Protein AF-A0A3L7WWX0-F1 (afdb_monomer_lite)

Foldseek 3Di:
DDDDCDPVDPVNVVQVVCVVVVNDDDDDDDDDADDPVNLVVVLVVVLVVLVVLVDPVDDRDPVSVVLNVLSVCQVVPDPDRNPGDHD

pLDDT: mean 87.41, std 5.39, range [65.5, 95.06]

Structure (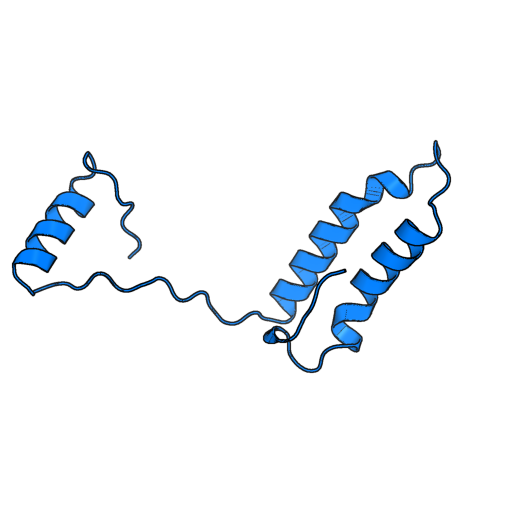mmCIF, N/CA/C/O backbone):
data_AF-A0A3L7WWX0-F1
#
_entry.id   AF-A0A3L7WWX0-F1
#
loop_
_atom_site.group_PDB
_atom_site.id
_atom_site.type_symbol
_atom_site.label_atom_id
_atom_site.label_alt_id
_atom_site.label_comp_id
_atom_site.label_asym_id
_atom_site.label_entity_id
_atom_site.label_seq_id
_atom_site.pdbx_PDB_ins_code
_atom_site.Cartn_x
_atom_site.Cartn_y
_atom_site.Cartn_z
_atom_site.occupancy
_atom_site.B_iso_or_equiv
_atom_site.auth_seq_id
_atom_site.auth_comp_id
_atom_site.auth_asym_id
_atom_site.auth_atom_id
_atom_site.pdbx_PDB_model_num
ATOM 1 N N . MET A 1 1 ? 16.683 3.828 -18.627 1.00 65.50 1 MET A N 1
ATOM 2 C CA . MET A 1 1 ? 16.936 5.133 -17.978 1.00 65.50 1 MET A CA 1
ATOM 3 C C . MET A 1 1 ? 15.620 5.893 -18.042 1.00 65.50 1 MET A C 1
ATOM 5 O O . MET A 1 1 ? 15.108 6.020 -19.143 1.00 65.50 1 MET A O 1
ATOM 9 N N . SER A 1 2 ? 15.008 6.277 -16.917 1.00 79.19 2 SER A N 1
ATOM 10 C CA . SER A 1 2 ? 13.765 7.071 -16.959 1.00 79.19 2 SER A CA 1
ATOM 11 C C . SER A 1 2 ? 14.114 8.535 -17.182 1.00 79.19 2 SER A C 1
ATOM 13 O O . SER A 1 2 ? 14.798 9.121 -16.346 1.00 79.19 2 SER A O 1
ATOM 15 N N . ILE A 1 3 ? 13.659 9.110 -18.294 1.00 80.06 3 ILE A N 1
ATOM 16 C CA . ILE A 1 3 ? 13.813 10.534 -18.609 1.00 80.06 3 ILE A CA 1
ATOM 17 C C . ILE A 1 3 ? 12.454 11.201 -18.364 1.00 80.06 3 ILE A C 1
ATOM 19 O O . ILE A 1 3 ? 11.475 10.806 -18.999 1.00 80.06 3 ILE A O 1
ATOM 23 N N . PRO A 1 4 ? 12.353 12.162 -17.430 1.00 82.62 4 PRO A N 1
ATOM 24 C CA . PRO A 1 4 ? 11.115 12.896 -17.201 1.00 82.62 4 PRO A CA 1
ATOM 25 C C . PRO A 1 4 ? 10.654 13.636 -18.469 1.00 82.62 4 PRO A C 1
ATOM 27 O O . PRO A 1 4 ? 11.493 14.268 -19.117 1.00 82.62 4 PRO A O 1
ATOM 30 N N . PRO A 1 5 ? 9.354 13.598 -18.812 1.00 80.31 5 PRO A N 1
ATOM 31 C CA . PRO A 1 5 ? 8.807 14.365 -19.923 1.00 80.31 5 PRO A CA 1
ATOM 32 C C . PRO A 1 5 ? 8.638 15.831 -19.509 1.00 80.31 5 PRO A C 1
ATOM 34 O O . PRO A 1 5 ? 7.569 16.251 -19.072 1.00 80.31 5 PRO A O 1
ATOM 37 N N . ASP A 1 6 ? 9.721 16.592 -19.616 1.00 81.12 6 ASP A N 1
ATOM 38 C CA . ASP A 1 6 ? 9.781 18.019 -19.303 1.00 81.12 6 ASP A CA 1
ATOM 39 C C . ASP A 1 6 ? 10.411 18.762 -20.497 1.00 81.12 6 ASP A C 1
ATOM 41 O O . ASP A 1 6 ? 11.518 18.399 -20.907 1.00 81.12 6 ASP A O 1
ATOM 45 N N . PRO A 1 7 ? 9.732 19.758 -21.101 1.00 76.19 7 PRO A N 1
ATOM 46 C CA . PRO A 1 7 ? 10.263 20.500 -22.246 1.00 76.19 7 PRO A CA 1
ATOM 47 C C . PRO A 1 7 ? 11.547 21.283 -21.938 1.00 76.19 7 PRO A C 1
ATOM 49 O O . PRO A 1 7 ? 12.331 21.514 -22.858 1.00 76.19 7 PRO A O 1
ATOM 52 N N . ASP A 1 8 ? 11.792 21.643 -20.675 1.00 85.62 8 ASP A N 1
ATOM 53 C CA . ASP A 1 8 ? 13.013 22.338 -20.255 1.00 85.62 8 ASP A CA 1
ATOM 54 C C . ASP A 1 8 ? 14.170 21.357 -19.973 1.00 85.62 8 ASP A C 1
ATOM 56 O O . ASP A 1 8 ? 15.322 21.763 -19.786 1.00 85.62 8 ASP A O 1
ATOM 60 N N . ASN A 1 9 ? 13.903 20.045 -19.985 1.00 85.62 9 ASN A N 1
ATOM 61 C CA . ASN A 1 9 ? 14.917 19.016 -19.806 1.00 85.62 9 ASN A CA 1
ATOM 62 C C . ASN A 1 9 ? 15.660 18.732 -21.123 1.00 85.62 9 ASN A C 1
ATOM 64 O O . ASN A 1 9 ? 15.122 18.159 -22.075 1.00 85.62 9 ASN A O 1
ATOM 68 N N . THR A 1 10 ? 16.953 19.056 -21.146 1.00 88.06 10 THR A N 1
ATOM 69 C CA . THR A 1 10 ? 17.841 18.821 -22.294 1.00 88.06 10 THR A CA 1
ATOM 70 C C . THR A 1 10 ? 17.926 17.354 -22.713 1.00 88.06 10 THR A C 1
ATOM 72 O O . THR A 1 10 ? 18.047 17.068 -23.904 1.00 88.06 10 THR A O 1
ATOM 75 N N . ASP A 1 11 ? 17.839 16.415 -21.766 1.00 85.81 11 ASP A N 1
ATOM 76 C CA . ASP A 1 11 ? 17.855 14.981 -22.070 1.00 85.81 11 ASP A CA 1
ATOM 77 C C . ASP A 1 11 ? 16.551 14.528 -22.740 1.00 85.81 11 ASP A C 1
ATOM 79 O O . ASP A 1 11 ? 16.586 13.660 -23.612 1.00 85.81 11 ASP A O 1
ATOM 83 N N . TYR A 1 12 ? 15.415 15.145 -22.392 1.00 83.88 12 TYR A N 1
ATOM 84 C CA . TYR A 1 12 ? 14.126 14.889 -23.040 1.00 83.88 12 TYR A CA 1
ATOM 85 C C . TYR A 1 12 ? 14.097 15.454 -24.462 1.00 83.88 12 TYR A C 1
ATOM 87 O O . TYR A 1 12 ? 13.715 14.752 -25.398 1.00 83.88 12 TYR A O 1
ATOM 95 N N . ALA A 1 13 ? 14.595 16.680 -24.654 1.00 85.69 13 ALA A N 1
ATOM 96 C CA . ALA A 1 13 ? 14.736 17.278 -25.979 1.00 85.69 13 ALA A CA 1
ATOM 97 C C . ALA A 1 13 ? 15.648 16.439 -26.894 1.00 85.69 13 ALA A C 1
ATOM 99 O O . ALA A 1 13 ? 15.294 16.181 -28.045 1.00 85.69 13 ALA A O 1
ATOM 100 N N . ARG A 1 14 ? 16.782 15.942 -26.376 1.00 87.06 14 ARG A N 1
ATOM 101 C CA . ARG A 1 14 ? 17.665 15.029 -27.120 1.00 87.06 14 ARG A CA 1
ATOM 102 C C . ARG A 1 14 ? 16.951 13.722 -27.473 1.00 87.06 14 ARG A C 1
ATOM 104 O O . ARG A 1 14 ? 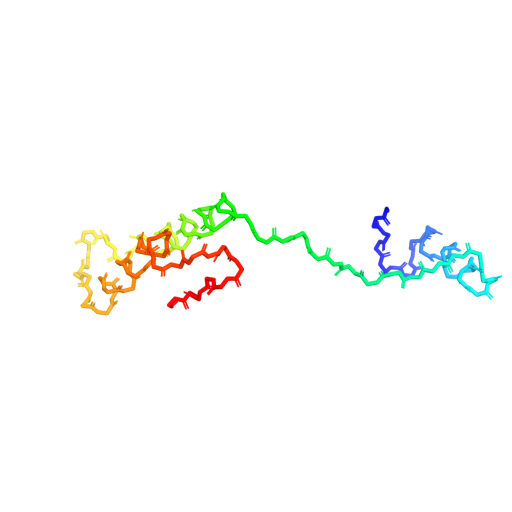16.986 13.311 -28.630 1.00 87.06 14 ARG A O 1
ATOM 111 N N . LEU A 1 15 ? 16.247 13.112 -26.523 1.00 85.38 15 LEU A N 1
ATOM 112 C CA . LEU A 1 15 ? 15.496 11.882 -26.772 1.00 85.38 15 LEU A CA 1
ATOM 113 C C . LEU A 1 15 ? 14.429 12.070 -27.863 1.00 85.38 15 LEU A C 1
ATOM 115 O O . LEU A 1 15 ? 14.305 11.223 -28.741 1.00 85.38 15 LEU A O 1
ATOM 119 N N . LEU A 1 16 ? 13.714 13.197 -27.879 1.00 85.50 16 LEU A N 1
ATOM 120 C CA . LEU A 1 16 ? 12.759 13.507 -28.948 1.00 85.50 16 LEU A CA 1
ATOM 121 C C . LEU A 1 16 ? 13.435 13.593 -30.323 1.00 85.50 16 LEU A C 1
ATOM 123 O O . LEU A 1 16 ? 12.876 13.109 -31.307 1.00 85.50 16 LEU A O 1
ATOM 127 N N . THR A 1 17 ? 14.643 14.161 -30.401 1.00 87.50 17 THR A N 1
ATOM 128 C CA . THR A 1 17 ? 15.401 14.203 -31.662 1.00 87.50 17 THR A CA 1
ATOM 129 C C . THR A 1 17 ? 15.877 12.823 -32.112 1.00 87.50 17 THR A C 1
ATOM 131 O O . THR A 1 17 ? 15.821 12.521 -33.300 1.00 87.50 17 THR A O 1
ATOM 134 N N . GLU A 1 18 ? 16.282 11.959 -31.182 1.00 85.94 18 GLU A N 1
ATOM 135 C CA . GLU A 1 18 ? 16.711 10.585 -31.471 1.00 85.94 18 GLU A CA 1
ATOM 136 C C . GLU A 1 18 ? 15.532 9.697 -31.895 1.00 85.94 18 GLU A C 1
ATOM 138 O O . GLU A 1 18 ? 15.660 8.898 -32.821 1.00 85.94 18 GLU A O 1
ATOM 143 N N . VAL A 1 19 ? 14.361 9.876 -31.277 1.00 85.88 19 VAL A N 1
ATOM 144 C CA . VAL A 1 19 ? 13.114 9.205 -31.677 1.00 85.88 19 VAL A CA 1
ATOM 145 C C . VAL A 1 19 ? 12.673 9.672 -33.063 1.00 85.88 19 VAL A C 1
ATOM 147 O O . VAL A 1 19 ? 12.332 8.847 -33.907 1.00 85.88 19 VAL A O 1
ATOM 150 N N . ALA A 1 20 ? 12.746 10.977 -33.347 1.00 85.81 20 ALA A N 1
ATOM 151 C CA . ALA A 1 20 ? 12.457 11.517 -34.677 1.00 85.81 20 ALA A CA 1
ATOM 152 C C . ALA A 1 20 ? 13.449 11.024 -35.748 1.00 85.81 20 ALA A C 1
ATOM 154 O O . ALA A 1 20 ? 13.067 10.847 -36.904 1.00 85.81 20 ALA A O 1
ATOM 155 N N . ALA A 1 21 ? 14.705 10.773 -35.367 1.00 87.94 21 ALA A N 1
ATOM 156 C CA . ALA A 1 21 ? 15.728 10.168 -36.219 1.00 87.94 21 ALA A CA 1
ATOM 157 C C . ALA A 1 21 ? 15.630 8.629 -36.310 1.00 87.94 21 ALA A C 1
ATOM 159 O O . ALA A 1 21 ? 16.366 8.022 -37.088 1.00 87.94 21 ALA A O 1
ATOM 160 N N . GLY A 1 22 ? 14.742 7.995 -35.535 1.00 83.38 22 GLY A N 1
ATOM 161 C CA . GLY A 1 22 ? 14.545 6.543 -35.498 1.00 83.38 22 GLY A CA 1
ATOM 162 C C . GLY A 1 22 ? 15.657 5.758 -34.793 1.00 83.38 22 GLY A C 1
ATOM 163 O O . GLY A 1 22 ? 15.739 4.543 -34.954 1.00 83.38 22 GLY A O 1
ATOM 164 N N . THR A 1 23 ? 16.536 6.424 -34.039 1.00 83.00 23 THR A N 1
ATOM 165 C CA . THR A 1 23 ? 17.655 5.791 -33.317 1.00 83.00 23 THR A CA 1
ATOM 166 C C . THR A 1 23 ? 17.307 5.413 -31.878 1.00 83.00 23 THR A C 1
ATOM 168 O O . THR A 1 23 ? 18.067 4.687 -31.241 1.00 83.00 23 THR A O 1
ATOM 171 N N . ALA A 1 24 ? 16.181 5.906 -31.361 1.00 81.00 24 ALA A N 1
ATOM 172 C CA . ALA A 1 24 ? 15.666 5.598 -30.033 1.00 81.00 24 ALA A CA 1
ATOM 173 C C . ALA A 1 24 ? 14.147 5.383 -30.074 1.00 81.00 24 ALA A C 1
ATOM 175 O O . ALA A 1 24 ? 13.457 5.904 -30.948 1.00 81.00 24 ALA A O 1
ATOM 176 N N . GLU A 1 25 ? 13.620 4.647 -29.097 1.00 79.25 25 GLU A N 1
ATOM 177 C CA . GLU A 1 25 ? 12.189 4.371 -28.955 1.00 79.25 25 GLU A CA 1
ATOM 178 C C . GLU A 1 25 ? 11.721 4.711 -27.536 1.00 79.25 25 GLU A C 1
ATOM 180 O O . GLU A 1 25 ? 12.412 4.434 -26.551 1.00 79.25 25 GLU A O 1
ATOM 185 N N . ILE A 1 26 ? 10.529 5.304 -27.425 1.00 78.88 26 ILE A N 1
ATOM 186 C CA . ILE A 1 26 ? 9.862 5.529 -26.138 1.00 78.88 26 ILE A CA 1
ATOM 187 C C . ILE A 1 26 ? 9.079 4.263 -25.805 1.00 78.88 26 ILE A C 1
ATOM 189 O O . ILE A 1 26 ? 7.993 4.037 -26.333 1.00 78.88 26 ILE A O 1
ATOM 193 N N . ALA A 1 27 ? 9.642 3.434 -24.934 1.00 80.31 27 ALA A N 1
ATOM 194 C CA . ALA A 1 27 ? 8.943 2.275 -24.401 1.00 80.31 27 ALA A CA 1
ATOM 195 C C . ALA A 1 27 ? 8.008 2.678 -23.249 1.00 80.31 27 ALA A C 1
ATOM 197 O O . ALA A 1 27 ? 8.356 3.517 -22.413 1.00 80.31 27 ALA A O 1
ATOM 198 N N . GLU A 1 28 ? 6.838 2.042 -23.180 1.00 78.69 28 GLU A N 1
ATOM 199 C CA . GLU A 1 28 ? 5.941 2.156 -22.031 1.00 78.69 28 GLU A CA 1
ATOM 200 C C . GLU A 1 28 ? 6.561 1.477 -20.801 1.00 78.69 28 GLU A C 1
ATOM 202 O O . GLU A 1 28 ? 7.192 0.419 -20.892 1.00 78.69 28 GLU A O 1
ATOM 207 N N . TYR A 1 29 ? 6.393 2.095 -19.631 1.00 80.62 29 TYR A N 1
ATOM 208 C CA . TYR A 1 29 ? 6.858 1.511 -18.381 1.00 80.62 29 TYR A CA 1
ATOM 209 C C . TYR A 1 29 ? 6.009 0.290 -18.017 1.00 80.62 29 TYR A C 1
ATOM 211 O O . TYR A 1 29 ? 4.832 0.418 -17.687 1.00 80.62 29 TYR A O 1
ATOM 219 N N . VAL A 1 30 ? 6.635 -0.887 -18.005 1.00 79.94 30 VAL A N 1
ATOM 220 C CA . VAL A 1 30 ? 6.034 -2.109 -17.465 1.00 79.94 30 VAL A CA 1
ATOM 221 C C . VAL A 1 30 ? 6.482 -2.263 -16.009 1.00 79.94 30 VAL A C 1
ATOM 223 O O . VAL A 1 30 ? 7.675 -2.485 -15.768 1.00 79.94 30 VAL A O 1
ATOM 226 N N . PRO A 1 31 ? 5.577 -2.137 -15.020 1.00 78.00 31 PRO A N 1
ATOM 227 C CA . PRO A 1 31 ? 5.934 -2.372 -13.630 1.00 78.00 31 PRO A CA 1
ATOM 228 C C . PRO A 1 31 ? 6.379 -3.827 -13.430 1.00 78.00 31 PRO A C 1
ATOM 230 O O . PRO A 1 31 ? 5.831 -4.736 -14.062 1.00 78.00 31 PRO A O 1
ATOM 233 N N . PRO A 1 32 ? 7.363 -4.079 -12.547 1.00 80.44 32 PRO A N 1
ATOM 234 C CA . PRO A 1 32 ? 7.745 -5.440 -12.207 1.00 80.44 32 PRO A CA 1
ATOM 235 C C . PRO A 1 32 ? 6.544 -6.191 -11.612 1.00 80.44 32 PRO A C 1
ATOM 237 O O . PRO A 1 32 ? 5.699 -5.574 -10.954 1.00 80.44 32 PRO A O 1
ATOM 240 N N . PRO A 1 33 ? 6.459 -7.518 -11.816 1.00 83.19 33 PRO A N 1
ATOM 241 C CA . PRO A 1 33 ? 5.357 -8.300 -11.282 1.00 83.19 33 PRO A CA 1
ATOM 242 C C . PRO A 1 33 ? 5.309 -8.170 -9.752 1.00 83.19 33 PRO A C 1
ATOM 244 O O . PRO A 1 33 ? 6.363 -8.145 -9.103 1.00 83.19 33 PRO A O 1
ATOM 247 N N . PRO A 1 34 ? 4.106 -8.094 -9.157 1.00 85.38 34 PRO A N 1
ATOM 248 C CA . PRO A 1 34 ? 3.968 -7.997 -7.715 1.00 85.38 34 PRO A CA 1
ATOM 249 C C . PRO A 1 34 ? 4.591 -9.225 -7.051 1.00 85.38 34 PRO A C 1
ATOM 251 O O . PRO A 1 34 ? 4.438 -10.360 -7.503 1.00 85.38 34 PRO A O 1
ATOM 254 N N . THR A 1 35 ? 5.307 -8.992 -5.957 1.00 91.50 35 THR A N 1
ATOM 255 C CA . THR A 1 35 ? 5.910 -10.045 -5.140 1.00 91.50 35 THR A CA 1
ATOM 256 C C . THR A 1 35 ? 5.147 -10.179 -3.830 1.00 91.50 35 THR A C 1
ATOM 258 O O . THR A 1 35 ? 4.491 -9.240 -3.374 1.00 91.50 35 THR A O 1
ATOM 261 N N . TRP A 1 36 ? 5.262 -11.336 -3.173 1.00 89.44 36 TRP A N 1
ATOM 262 C CA . TRP A 1 36 ? 4.671 -11.524 -1.844 1.00 89.44 36 TRP A CA 1
ATOM 263 C C . TRP A 1 36 ? 5.183 -10.512 -0.819 1.00 89.44 36 TRP A C 1
ATOM 265 O O . TRP A 1 36 ? 4.444 -10.123 0.085 1.00 89.44 36 TRP A O 1
ATOM 275 N N . ASP A 1 37 ? 6.421 -10.052 -0.968 1.00 90.88 37 ASP A N 1
ATOM 276 C CA . ASP A 1 37 ? 6.985 -9.030 -0.092 1.00 90.88 37 ASP A CA 1
ATOM 277 C C . ASP A 1 37 ? 6.358 -7.658 -0.354 1.00 90.88 37 ASP A C 1
ATOM 279 O O . ASP A 1 37 ? 6.014 -6.962 0.601 1.00 90.88 37 ASP A O 1
ATOM 283 N N . GLY A 1 38 ? 6.094 -7.316 -1.622 1.00 91.00 38 GLY A N 1
ATOM 284 C CA . GLY A 1 38 ? 5.326 -6.123 -1.990 1.00 91.00 38 GLY A CA 1
ATOM 285 C C . GLY A 1 38 ? 3.906 -6.150 -1.421 1.00 91.00 38 GLY A C 1
ATOM 286 O O . GLY A 1 38 ? 3.479 -5.195 -0.773 1.00 91.00 38 GLY A O 1
ATOM 287 N N . VAL A 1 39 ? 3.212 -7.284 -1.549 1.00 91.50 39 VAL A N 1
ATOM 288 C CA . VAL A 1 39 ? 1.871 -7.476 -0.969 1.00 91.50 39 VAL A CA 1
ATOM 289 C C . VAL A 1 39 ? 1.902 -7.325 0.555 1.00 91.50 39 VAL A C 1
ATOM 291 O O . VAL A 1 39 ? 1.055 -6.652 1.138 1.00 91.50 39 VAL A O 1
ATOM 294 N N . ARG A 1 40 ? 2.892 -7.904 1.242 1.00 92.94 40 ARG A N 1
ATOM 295 C CA . ARG A 1 40 ? 3.027 -7.752 2.702 1.00 92.94 40 ARG A CA 1
ATOM 296 C C . ARG A 1 40 ? 3.311 -6.308 3.109 1.00 92.94 40 ARG A C 1
ATOM 298 O O . ARG A 1 40 ? 2.779 -5.863 4.128 1.00 92.94 40 ARG A O 1
ATOM 305 N N . ALA A 1 41 ? 4.121 -5.587 2.339 1.00 93.12 41 ALA A N 1
ATOM 306 C CA . ALA A 1 41 ? 4.400 -4.176 2.577 1.00 93.12 41 ALA A CA 1
ATOM 307 C C . ALA A 1 41 ? 3.130 -3.328 2.422 1.00 93.12 41 ALA A C 1
ATOM 309 O O . ALA A 1 41 ? 2.798 -2.557 3.324 1.00 93.12 41 ALA A O 1
ATOM 310 N N . GLU A 1 42 ? 2.368 -3.533 1.347 1.00 93.44 42 GLU A N 1
ATOM 311 C CA . GLU A 1 42 ? 1.109 -2.824 1.116 1.00 93.44 42 GLU A CA 1
ATOM 312 C C . GLU A 1 42 ? 0.062 -3.152 2.193 1.00 93.44 42 GLU A C 1
ATOM 314 O O . GLU A 1 42 ? -0.575 -2.249 2.742 1.00 93.44 42 GLU A O 1
ATOM 319 N N . ARG A 1 43 ? -0.052 -4.424 2.593 1.00 94.81 43 ARG A N 1
ATOM 320 C CA . ARG A 1 43 ? -0.900 -4.841 3.718 1.00 94.81 43 ARG A CA 1
ATOM 321 C C . ARG A 1 43 ? -0.550 -4.068 4.983 1.00 94.81 43 ARG A C 1
ATOM 323 O O . ARG A 1 43 ? -1.438 -3.561 5.664 1.00 94.81 43 ARG A O 1
ATOM 330 N N . ASN A 1 44 ? 0.737 -4.000 5.317 1.00 94.56 44 ASN A N 1
ATOM 331 C CA . ASN A 1 44 ? 1.196 -3.287 6.504 1.00 94.56 44 ASN A CA 1
ATOM 332 C C . ASN A 1 44 ? 0.873 -1.793 6.403 1.00 94.56 44 ASN A C 1
ATOM 334 O O . ASN A 1 44 ? 0.383 -1.227 7.376 1.00 94.56 44 ASN A O 1
ATOM 338 N N . ALA A 1 45 ? 1.056 -1.178 5.233 1.00 95.06 45 ALA A N 1
ATOM 339 C CA . ALA A 1 45 ? 0.698 0.218 5.008 1.00 95.06 45 ALA A CA 1
ATOM 340 C C . ALA A 1 45 ? -0.803 0.472 5.238 1.00 95.06 45 ALA A C 1
ATOM 342 O O . ALA A 1 45 ? -1.158 1.393 5.972 1.00 95.06 45 ALA A O 1
ATOM 343 N N . LYS A 1 46 ? -1.693 -0.377 4.703 1.00 94.75 46 LYS A N 1
ATOM 344 C CA . LYS A 1 46 ? -3.149 -0.257 4.920 1.00 94.75 46 LYS A CA 1
ATOM 345 C C . LYS A 1 46 ? -3.558 -0.527 6.375 1.00 94.75 46 LYS A C 1
ATOM 347 O O . LYS A 1 46 ? -4.479 0.113 6.886 1.00 94.75 46 LYS A O 1
ATOM 352 N N . LEU A 1 47 ? -2.875 -1.439 7.071 1.00 94.19 47 LEU A N 1
ATOM 353 C CA . LEU A 1 47 ? -3.096 -1.687 8.502 1.00 94.19 47 LEU A CA 1
ATOM 354 C C . LEU A 1 47 ? -2.662 -0.498 9.368 1.00 94.19 47 LEU A C 1
ATOM 356 O O . LEU A 1 47 ? -3.387 -0.137 10.291 1.00 94.19 47 LEU A O 1
ATOM 360 N N . VAL A 1 48 ? -1.532 0.136 9.052 1.00 94.75 48 VAL A N 1
ATOM 361 C CA . VAL A 1 48 ? -1.073 1.359 9.731 1.00 94.75 48 VAL A CA 1
ATOM 362 C C . VAL A 1 48 ? -2.021 2.523 9.438 1.00 94.75 48 VAL A C 1
ATOM 364 O O . VAL A 1 48 ? -2.451 3.219 10.352 1.00 94.75 48 VAL A O 1
ATOM 367 N N . ALA A 1 49 ? -2.439 2.691 8.182 1.00 94.19 49 ALA A N 1
ATOM 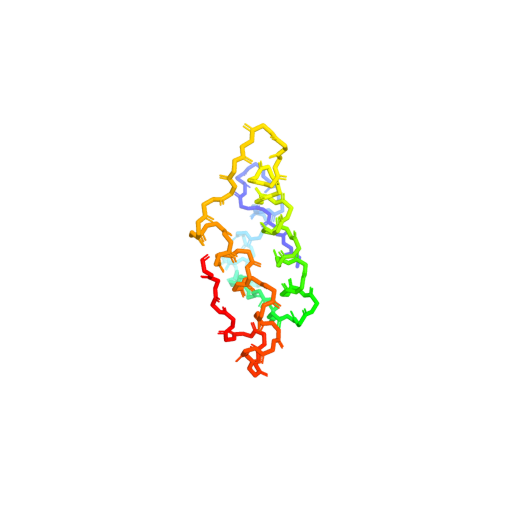368 C CA . ALA A 1 49 ? -3.390 3.732 7.793 1.00 94.19 49 ALA A CA 1
ATOM 369 C C . ALA A 1 49 ? -4.776 3.565 8.440 1.00 94.19 49 ALA A C 1
ATOM 371 O O . ALA A 1 49 ? -5.504 4.541 8.583 1.00 94.19 49 ALA A O 1
ATOM 372 N N . SER A 1 50 ? -5.146 2.347 8.846 1.00 92.50 50 SER A N 1
ATOM 373 C CA . SER A 1 50 ? -6.383 2.059 9.587 1.00 92.50 50 SER A CA 1
ATOM 374 C C . SER A 1 50 ? -6.175 1.952 11.100 1.00 92.50 50 SER A C 1
ATOM 376 O O . SER A 1 50 ? -7.100 1.585 11.820 1.00 92.50 50 SER A O 1
ATOM 378 N N . ASP A 1 51 ? -4.981 2.251 11.615 1.00 90.12 51 ASP A N 1
ATOM 379 C CA . ASP A 1 51 ? -4.670 2.059 13.033 1.00 90.12 51 ASP A CA 1
ATOM 380 C C . ASP A 1 51 ? -5.408 3.046 13.944 1.00 90.12 51 ASP A C 1
ATOM 382 O O . ASP A 1 51 ? -5.845 2.689 15.036 1.00 90.12 51 ASP A O 1
ATOM 386 N N . TRP A 1 52 ? -5.691 4.248 13.434 1.00 90.31 52 TRP A N 1
ATOM 387 C CA . TRP A 1 52 ? -6.506 5.249 14.124 1.00 90.31 52 TRP A CA 1
ATOM 388 C C . TRP A 1 52 ? -7.911 4.736 14.496 1.00 90.31 52 TRP A C 1
ATOM 390 O O . TRP A 1 52 ? -8.502 5.233 15.454 1.00 90.31 52 TRP A O 1
ATOM 400 N N . MET A 1 53 ? -8.441 3.725 13.793 1.00 88.75 53 MET A N 1
ATOM 401 C CA . MET A 1 53 ? -9.740 3.102 14.091 1.00 88.75 53 MET A CA 1
ATOM 402 C C . MET A 1 53 ? -9.734 2.328 15.420 1.00 88.75 53 MET A C 1
ATOM 404 O O . MET A 1 53 ? -10.785 2.152 16.030 1.00 88.75 53 MET A O 1
ATOM 408 N N . ALA A 1 54 ? -8.560 1.884 15.882 1.00 84.75 54 ALA A N 1
ATOM 409 C CA . ALA A 1 54 ? -8.374 1.080 17.091 1.00 84.75 54 ALA A CA 1
ATOM 410 C C . ALA A 1 54 ? -7.900 1.908 18.305 1.00 84.75 54 ALA A C 1
ATOM 412 O O . ALA A 1 54 ? -7.324 1.364 19.247 1.00 84.75 54 ALA A O 1
ATOM 413 N N . THR A 1 55 ? -8.121 3.224 18.282 1.00 87.94 55 THR A N 1
ATOM 414 C CA . THR A 1 55 ? -7.778 4.139 19.382 1.00 87.94 55 THR A CA 1
ATOM 415 C C . THR A 1 55 ? -8.757 4.021 20.554 1.00 87.94 55 THR A C 1
ATOM 417 O O . THR A 1 55 ? -9.918 3.671 20.365 1.00 87.94 55 THR A O 1
ATOM 420 N N . GLN A 1 56 ? -8.303 4.317 21.780 1.00 87.19 56 GLN A N 1
ATOM 421 C CA . GLN A 1 56 ? -9.112 4.147 23.003 1.00 87.19 56 GLN A CA 1
ATOM 422 C C . GLN A 1 56 ? -10.351 5.056 23.057 1.00 87.19 56 GLN A C 1
ATOM 424 O O . GLN A 1 56 ? -11.330 4.715 23.717 1.00 87.19 56 GLN A O 1
ATOM 429 N N . ASP A 1 57 ? -10.332 6.171 22.326 1.00 88.75 57 ASP A N 1
ATOM 430 C CA . ASP A 1 57 ? -11.414 7.162 22.297 1.00 88.75 57 ASP A CA 1
ATOM 431 C C . ASP A 1 57 ? -12.630 6.727 21.463 1.00 88.75 57 ASP A C 1
ATOM 433 O O . ASP A 1 57 ? -13.624 7.449 21.362 1.00 88.75 57 ASP A O 1
ATOM 437 N N . ARG A 1 58 ? -12.570 5.557 20.822 1.00 90.38 58 ARG A N 1
ATOM 438 C CA . ARG A 1 58 ? -13.620 5.059 19.933 1.00 90.38 58 ARG A CA 1
ATOM 439 C C . ARG A 1 58 ? -13.735 3.548 19.999 1.00 90.38 58 ARG A C 1
ATOM 441 O O . ARG A 1 58 ? -12.777 2.823 20.232 1.00 90.38 58 ARG A O 1
ATOM 448 N N . THR A 1 59 ? -14.943 3.059 19.748 1.00 86.69 59 THR A N 1
ATOM 449 C CA . THR A 1 59 ? -15.174 1.625 19.573 1.00 86.69 59 THR A CA 1
ATOM 450 C C . THR A 1 59 ? -15.177 1.302 18.091 1.00 86.69 59 THR A C 1
ATOM 452 O O . THR A 1 59 ? -15.995 1.830 17.341 1.00 86.69 59 THR A O 1
ATOM 455 N N . MET A 1 60 ? -14.275 0.412 17.685 1.00 88.88 60 MET A N 1
ATOM 456 C CA . MET A 1 60 ? -14.163 -0.032 16.300 1.00 88.88 60 MET A CA 1
ATOM 457 C C . MET A 1 60 ? -15.452 -0.744 15.863 1.00 88.88 60 MET A C 1
ATOM 459 O O . MET A 1 60 ? -15.902 -1.701 16.510 1.00 88.88 60 MET A O 1
ATOM 463 N N . THR A 1 61 ? -16.039 -0.281 14.764 1.00 92.06 61 THR A N 1
ATOM 464 C CA . THR A 1 61 ? -17.242 -0.855 14.160 1.00 92.06 61 THR A CA 1
ATOM 465 C C . THR A 1 61 ? -16.971 -2.268 13.640 1.00 92.06 61 THR A C 1
ATOM 467 O O . THR A 1 61 ? -15.829 -2.678 13.411 1.00 92.06 61 THR A O 1
ATOM 470 N N . GLN A 1 62 ? -18.035 -3.046 13.432 1.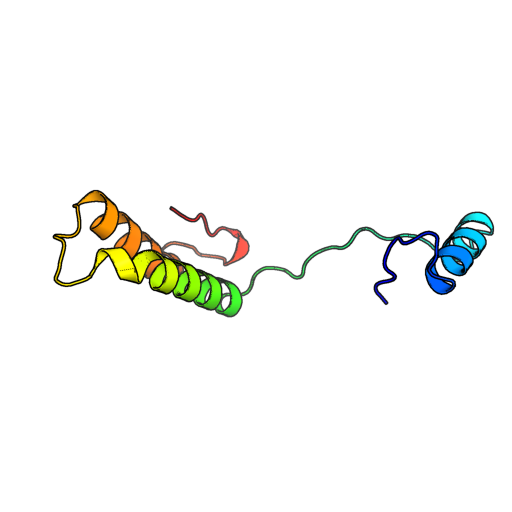00 92.19 62 GLN A N 1
ATOM 471 C CA . GLN A 1 62 ? -17.894 -4.399 12.891 1.00 92.19 62 GLN A CA 1
ATOM 472 C C . GLN A 1 62 ? -17.294 -4.397 11.475 1.00 92.19 62 GLN A C 1
ATOM 474 O O . GLN A 1 62 ? -16.505 -5.282 11.148 1.00 92.19 62 GLN A O 1
ATOM 479 N N . ALA A 1 63 ? -17.618 -3.386 10.664 1.00 92.12 63 ALA A N 1
ATOM 480 C CA . ALA A 1 63 ? -17.068 -3.224 9.321 1.00 92.12 63 ALA A CA 1
ATOM 481 C C . ALA A 1 63 ? -15.551 -2.970 9.351 1.00 92.12 63 ALA A C 1
ATOM 483 O O . ALA A 1 63 ? -14.807 -3.610 8.617 1.00 92.12 63 ALA A O 1
ATOM 484 N N . GLU A 1 64 ? -15.068 -2.115 10.255 1.00 92.12 64 GLU A N 1
ATOM 485 C CA . GLU A 1 64 ? -13.632 -1.840 10.416 1.00 92.12 64 GLU A CA 1
ATOM 486 C C . GLU A 1 64 ? -12.858 -3.072 10.919 1.00 92.12 64 GLU A C 1
ATOM 488 O O . GLU A 1 64 ? -11.737 -3.337 10.476 1.00 92.12 64 GLU A O 1
ATOM 493 N N . LYS A 1 65 ? -13.466 -3.869 11.813 1.00 91.81 65 LYS A N 1
ATOM 494 C CA . LYS A 1 65 ? -12.916 -5.169 12.244 1.00 91.81 65 LYS A CA 1
ATOM 495 C C . LYS A 1 65 ? -12.786 -6.128 11.069 1.00 91.81 65 LYS A C 1
ATOM 497 O O . LYS A 1 65 ? -11.718 -6.711 10.889 1.00 91.81 65 LYS A O 1
ATOM 502 N N . ALA A 1 66 ? -13.842 -6.256 10.268 1.00 93.62 66 ALA A N 1
ATOM 503 C CA . ALA A 1 66 ? -13.852 -7.111 9.089 1.00 93.62 66 ALA A CA 1
ATOM 504 C C . ALA A 1 66 ? -12.811 -6.662 8.052 1.00 93.62 66 ALA A C 1
ATOM 506 O O . ALA A 1 66 ? -12.044 -7.492 7.578 1.00 93.62 66 ALA A O 1
ATOM 507 N N . TYR A 1 67 ? -12.705 -5.358 7.780 1.00 93.94 67 TYR A N 1
ATOM 508 C CA . TYR A 1 67 ? -11.696 -4.789 6.881 1.00 93.94 67 TYR A CA 1
ATOM 509 C C . TYR A 1 67 ? -10.267 -5.132 7.332 1.00 93.94 67 TYR A C 1
ATOM 511 O O . TYR A 1 67 ? -9.482 -5.702 6.575 1.00 93.94 67 TYR A O 1
ATOM 519 N N . ARG A 1 68 ? -9.928 -4.866 8.603 1.00 93.94 68 ARG A N 1
ATOM 520 C CA . ARG A 1 68 ? -8.589 -5.168 9.145 1.00 93.94 68 ARG A CA 1
ATOM 521 C C . ARG A 1 68 ? -8.298 -6.670 9.196 1.00 93.94 68 ARG A C 1
ATOM 523 O O . ARG A 1 68 ? -7.128 -7.050 9.144 1.00 93.94 68 ARG A O 1
ATOM 530 N N . GLN A 1 69 ? -9.315 -7.518 9.337 1.00 93.38 69 GLN A N 1
ATOM 531 C CA . GLN A 1 69 ? -9.155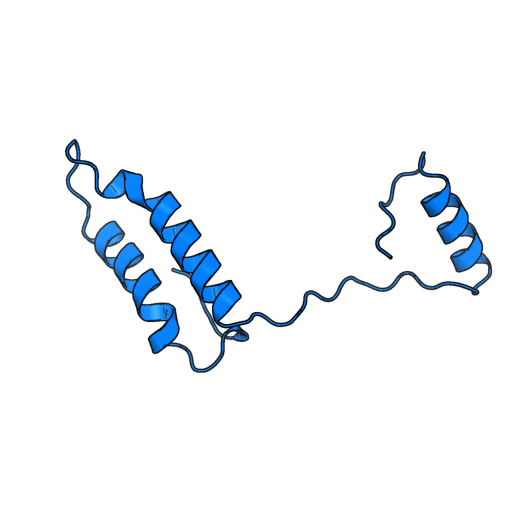 -8.971 9.278 1.00 93.38 69 GLN A CA 1
ATOM 532 C C . GLN A 1 69 ? -8.906 -9.436 7.839 1.00 93.38 69 GLN A C 1
ATOM 534 O O . GLN A 1 69 ? -7.898 -10.091 7.591 1.00 93.38 69 GLN A O 1
ATOM 539 N N . ALA A 1 70 ? -9.723 -8.980 6.887 1.00 93.62 70 ALA A N 1
ATOM 540 C CA . ALA A 1 70 ? -9.563 -9.279 5.468 1.00 93.62 70 ALA A CA 1
ATOM 541 C C . ALA A 1 70 ? -8.155 -8.922 4.969 1.00 93.62 70 ALA A C 1
ATOM 543 O O . ALA A 1 70 ? -7.519 -9.742 4.317 1.00 93.62 70 ALA A O 1
ATOM 544 N N . LEU A 1 71 ? -7.603 -7.769 5.374 1.00 93.62 71 LEU A N 1
ATOM 545 C CA . LEU A 1 71 ? -6.213 -7.406 5.067 1.00 93.62 71 LEU A CA 1
ATOM 546 C C . LEU A 1 71 ? -5.186 -8.441 5.562 1.00 93.62 71 LEU A C 1
ATOM 548 O O . LEU A 1 71 ? -4.201 -8.717 4.877 1.00 93.62 71 LEU A O 1
ATOM 552 N N . ARG A 1 72 ? 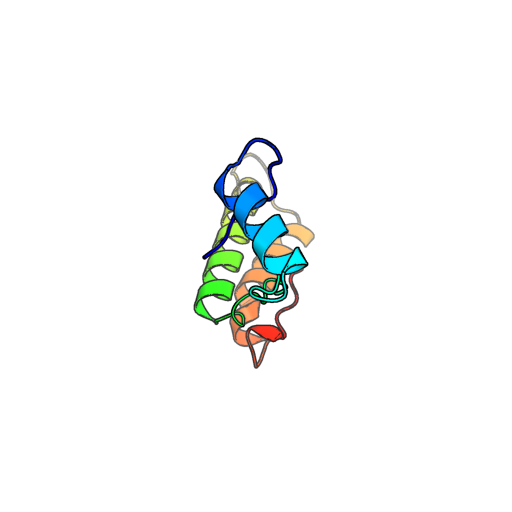-5.370 -9.006 6.760 1.00 92.62 72 ARG A N 1
ATOM 553 C CA . ARG A 1 72 ? -4.442 -10.002 7.325 1.00 92.62 72 ARG A CA 1
ATOM 554 C C . ARG A 1 72 ? -4.526 -11.345 6.612 1.00 92.62 72 ARG A C 1
ATOM 556 O O . ARG A 1 72 ? -3.494 -12.004 6.494 1.00 92.62 72 ARG A O 1
ATOM 563 N N . ASP A 1 73 ? -5.704 -11.689 6.107 1.00 93.69 73 ASP A N 1
ATOM 564 C CA . ASP A 1 73 ? -5.986 -12.980 5.479 1.00 93.69 73 ASP A CA 1
ATOM 565 C C . ASP A 1 73 ? -5.544 -13.039 4.005 1.00 93.69 73 ASP A C 1
ATOM 567 O O . ASP A 1 73 ? -5.425 -14.127 3.439 1.00 93.69 73 ASP A O 1
ATOM 571 N N . ILE A 1 74 ? -5.209 -11.897 3.388 1.00 89.69 74 ILE A N 1
ATOM 572 C CA . ILE A 1 74 ? -4.750 -11.798 1.989 1.00 89.69 74 ILE A CA 1
ATOM 573 C C . ILE A 1 74 ? -3.654 -12.825 1.641 1.00 89.69 74 ILE A C 1
ATOM 575 O O . ILE A 1 74 ? -3.856 -13.604 0.711 1.00 89.69 74 ILE A O 1
ATOM 579 N N . PRO A 1 75 ? -2.523 -12.936 2.369 1.00 83.88 75 PRO A N 1
ATOM 580 C CA . PRO A 1 75 ? -1.460 -13.870 1.991 1.00 83.88 75 PRO A CA 1
ATOM 581 C C . PRO A 1 75 ? -1.838 -15.353 2.105 1.00 83.88 75 PRO A C 1
ATOM 583 O O . PRO A 1 75 ? -1.076 -16.199 1.651 1.00 83.88 75 PRO A O 1
ATOM 586 N N . GLN A 1 76 ? -2.958 -15.670 2.759 1.00 85.94 76 GLN A N 1
ATOM 587 C CA . GLN A 1 76 ? -3.473 -17.034 2.909 1.00 85.94 76 GLN A CA 1
ATOM 588 C C . GLN A 1 76 ? -4.602 -17.338 1.914 1.00 85.94 76 GLN A C 1
ATOM 590 O O . GLN A 1 76 ? -4.883 -18.504 1.654 1.00 85.94 76 GLN A O 1
ATOM 595 N N . THR A 1 77 ? -5.243 -16.301 1.369 1.00 87.31 77 THR A N 1
ATOM 596 C CA . THR A 1 77 ? -6.426 -16.427 0.506 1.00 87.31 77 THR A CA 1
ATOM 597 C C . THR A 1 77 ? -6.058 -16.534 -0.975 1.00 87.31 77 THR A C 1
ATOM 599 O O . THR A 1 77 ? -6.763 -17.196 -1.730 1.00 87.31 77 THR A O 1
ATOM 602 N N . PHE A 1 78 ? -4.953 -15.913 -1.399 1.00 88.50 78 PHE A N 1
ATOM 603 C CA . PHE A 1 78 ? -4.540 -15.875 -2.806 1.00 88.50 78 PHE A CA 1
ATOM 604 C C . PHE A 1 78 ? -3.385 -16.841 -3.095 1.00 88.50 78 PHE A C 1
ATOM 606 O O . PHE A 1 78 ? -2.462 -16.979 -2.292 1.00 88.50 78 PHE A O 1
ATOM 613 N N . GLY A 1 79 ? -3.418 -17.492 -4.263 1.00 84.25 79 GLY A N 1
ATOM 614 C CA . GLY A 1 79 ? -2.349 -18.389 -4.722 1.00 84.25 79 GLY A CA 1
ATOM 615 C C . GLY A 1 79 ? -1.161 -17.649 -5.346 1.00 84.25 79 GLY A C 1
ATOM 616 O O . GLY A 1 79 ? -0.041 -18.161 -5.347 1.00 84.25 79 GLY A O 1
ATOM 617 N N . SER A 1 80 ? -1.389 -16.425 -5.830 1.00 86.00 80 SER A N 1
ATOM 618 C CA . SER A 1 80 ? -0.386 -15.580 -6.477 1.00 86.00 80 SER A CA 1
ATOM 619 C C . SER A 1 80 ? -0.484 -14.123 -6.000 1.00 86.00 80 SER A C 1
ATOM 621 O O . SER A 1 80 ? -1.594 -13.614 -5.830 1.00 86.00 80 SER A O 1
ATOM 623 N N . PRO A 1 81 ? 0.644 -13.398 -5.850 1.00 86.56 81 PRO A N 1
ATOM 624 C CA . PRO A 1 81 ? 0.635 -11.967 -5.538 1.00 86.56 81 PRO A CA 1
ATOM 625 C C . PRO A 1 81 ? -0.107 -11.108 -6.570 1.00 86.56 81 PRO A C 1
ATOM 627 O O . PRO A 1 81 ? -0.605 -10.041 -6.228 1.00 86.56 81 PRO A O 1
ATOM 630 N N . ALA A 1 82 ? -0.163 -11.551 -7.830 1.00 86.38 82 ALA A N 1
ATOM 631 C CA . ALA A 1 82 ? -0.815 -10.818 -8.917 1.00 86.38 82 ALA A CA 1
ATOM 632 C C . ALA A 1 82 ? -2.348 -10.901 -8.879 1.00 86.38 82 ALA A C 1
ATOM 634 O O . ALA A 1 82 ? -3.020 -10.105 -9.525 1.00 86.38 82 ALA A O 1
ATOM 635 N N . GLU A 1 83 ? -2.895 -11.851 -8.124 1.00 87.19 83 GLU A N 1
ATOM 636 C CA . GLU A 1 83 ? -4.339 -12.080 -7.996 1.00 87.19 83 GLU A CA 1
ATOM 637 C C . GLU A 1 83 ? -4.938 -11.366 -6.779 1.00 87.19 83 GLU A C 1
ATOM 639 O O . GLU A 1 83 ? -6.145 -11.428 -6.559 1.00 87.19 83 GLU A O 1
ATOM 644 N N . VAL A 1 84 ? -4.101 -10.713 -5.967 1.00 89.19 84 VAL A N 1
ATOM 645 C CA . VAL A 1 84 ? -4.520 -10.079 -4.718 1.00 89.19 84 VAL A CA 1
ATOM 646 C C . VAL A 1 84 ? -5.520 -8.960 -4.993 1.00 89.19 84 VAL A C 1
ATOM 648 O O . VAL A 1 84 ? -5.214 -7.977 -5.665 1.00 89.19 84 VAL A O 1
ATOM 651 N N . VAL A 1 85 ? -6.704 -9.089 -4.395 1.00 89.25 85 VAL A N 1
ATOM 652 C CA . VAL A 1 85 ? -7.741 -8.053 -4.371 1.00 89.25 85 VAL A CA 1
ATOM 653 C C . VAL A 1 85 ? -7.831 -7.473 -2.964 1.00 89.25 85 VAL A C 1
ATOM 655 O O . VAL A 1 85 ? -7.943 -8.211 -1.983 1.00 89.25 85 VAL A O 1
ATOM 658 N N . TRP A 1 86 ? -7.776 -6.146 -2.869 1.00 89.00 86 TRP A N 1
ATOM 659 C CA . TRP A 1 86 ? -7.843 -5.422 -1.603 1.00 89.00 86 TRP A CA 1
ATOM 660 C C . TRP A 1 86 ? -9.298 -5.079 -1.232 1.00 89.00 86 TRP A C 1
ATOM 662 O O . TRP A 1 86 ? -10.055 -4.685 -2.122 1.00 89.00 86 TRP A O 1
ATOM 672 N N . PRO A 1 87 ? -9.687 -5.233 0.047 1.00 87.62 87 PRO A N 1
ATOM 673 C CA . PRO A 1 87 ? -10.995 -4.828 0.560 1.00 87.62 87 PRO A CA 1
ATOM 674 C C . PRO A 1 87 ? -11.133 -3.308 0.721 1.00 87.62 87 PRO A C 1
ATOM 676 O O . PRO A 1 87 ? -10.104 -2.595 0.640 1.00 87.62 87 PRO A O 1
#

Sequence (87 aa):
MSIPPDPDNTDYARLLTEVAAGTAEIAEYVPPPPTWDGVRAERNAKLVASDWMATQDRTMTQAEKAYRQALRDIPQTFGSPAEVVWP

Radius of gyration: 21.59 Å; chains: 1; bounding box: 36×41×59 Å

Secondary structure (DSSP, 8-state):
------TT-HHHHHHHHHHHTTS-------PPPP-HHHHHHHHHHHHHHTGGGG-TTSPPPHHHHHHHHHHHHHHHH-SSGGG----